Protein AF-X1VK60-F1 (afdb_monomer)

Nearest PDB structures (foldseek):
  9ccb-assembly1_A  TM=6.864E-01  e=8.104E-08  Methanothermobacter marburgensis
  4jc0-assembly2_B  TM=7.552E-01  e=2.799E-05  Thermotoga maritima
  7mjx-assembly2_B  TM=7.424E-01  e=1.766E-04  Bacteroides uniformis
  7mjz-assembly1_A  TM=6.835E-01  e=7.734E-05  Bacteroides uniformis
  2qgq-assembly4_D  TM=7.613E-01  e=1.882E-04  Thermotoga maritima MSB8

Sequence (171 aa):
GCERIHYGVEAGTDRILKVLKKGITLEQVREAFRLTRKAGISTLAYFMIGSPRETKEDISKTIKLAKELNPDFAHITVTTPFPATELYSQGLKEGIISYDYWREFAQNPKKDFQTIYWEKILSRKELFELLNYAYKSFYSRPGYIVKALLKVRSPGELKRKIKAGWKVLRW

Radius of gyration: 17.9 Å; Cα contacts (8 Å, |Δi|>4): 202; chains: 1; bounding box: 45×32×52 Å

Structure (mmCIF, N/CA/C/O backbone):
data_AF-X1VK60-F1
#
_entry.id   AF-X1VK60-F1
#
loop_
_atom_site.group_PDB
_atom_site.id
_atom_site.type_symbol
_atom_site.label_atom_id
_atom_site.label_alt_id
_atom_site.label_comp_i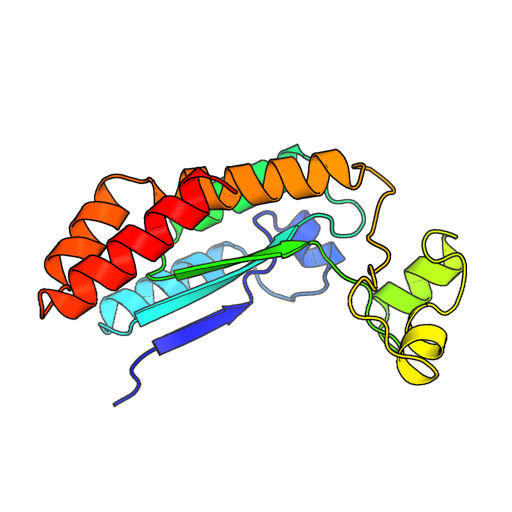d
_atom_site.label_asym_id
_atom_site.label_entity_id
_atom_site.label_seq_id
_atom_site.pdbx_PDB_ins_code
_atom_site.Cartn_x
_atom_site.Cartn_y
_atom_site.Cartn_z
_atom_site.occupancy
_atom_site.B_iso_or_equiv
_atom_site.auth_seq_id
_atom_site.auth_comp_id
_atom_site.auth_asym_id
_atom_site.auth_atom_id
_atom_site.pdbx_PDB_model_num
ATOM 1 N N . GLY A 1 1 ? -17.328 -14.610 16.694 1.00 82.38 1 GLY A N 1
ATOM 2 C CA . GLY A 1 1 ? -17.558 -14.622 15.230 1.00 82.38 1 GLY A CA 1
ATOM 3 C C . GLY A 1 1 ? -16.405 -13.929 14.516 1.00 82.38 1 GLY A C 1
ATOM 4 O O . GLY A 1 1 ? -15.454 -13.576 15.196 1.00 82.38 1 GLY A O 1
ATOM 5 N N . CYS A 1 2 ? -16.461 -13.746 13.187 1.00 95.81 2 CYS A N 1
ATOM 6 C CA . CYS A 1 2 ? -15.397 -13.105 12.385 1.00 95.81 2 CYS A CA 1
ATOM 7 C C . CYS A 1 2 ? -14.961 -11.740 12.959 1.00 95.81 2 CYS A C 1
ATOM 9 O O . CYS A 1 2 ? -15.800 -10.868 13.173 1.00 95.81 2 CYS A O 1
ATOM 11 N N . GLU A 1 3 ? -13.658 -11.551 13.192 1.00 95.06 3 GLU A N 1
ATOM 12 C CA . GLU A 1 3 ? -13.131 -10.334 13.830 1.00 95.06 3 GLU A CA 1
ATOM 13 C C . GLU A 1 3 ? -12.708 -9.249 12.831 1.00 95.06 3 GLU A C 1
ATOM 15 O O . GLU A 1 3 ? -12.849 -8.052 13.105 1.00 95.06 3 GLU A O 1
ATOM 20 N N . ARG A 1 4 ? -12.163 -9.649 11.675 1.00 97.44 4 ARG A N 1
ATOM 21 C CA . ARG A 1 4 ? -11.628 -8.722 10.674 1.00 97.44 4 ARG A CA 1
ATOM 22 C C . ARG A 1 4 ? -11.678 -9.297 9.265 1.00 97.44 4 ARG A C 1
ATOM 24 O O . ARG A 1 4 ? -11.365 -10.466 9.067 1.00 97.44 4 ARG A O 1
ATOM 31 N N . ILE A 1 5 ? -11.948 -8.431 8.289 1.00 98.44 5 ILE A N 1
ATOM 32 C CA . ILE A 1 5 ? -11.792 -8.728 6.862 1.00 98.44 5 ILE A CA 1
ATOM 33 C C . ILE A 1 5 ? -10.646 -7.901 6.271 1.00 98.44 5 ILE A C 1
ATOM 35 O O . ILE A 1 5 ? -10.475 -6.715 6.571 1.00 98.44 5 ILE A O 1
ATOM 39 N N . HIS A 1 6 ? -9.838 -8.565 5.451 1.00 98.50 6 HIS A N 1
ATOM 40 C CA . HIS A 1 6 ? -8.686 -8.014 4.751 1.00 98.50 6 HIS A CA 1
ATOM 41 C C . HIS A 1 6 ? -9.040 -7.869 3.270 1.00 98.50 6 HIS A C 1
ATOM 43 O O . HIS A 1 6 ? -9.284 -8.865 2.593 1.00 98.50 6 HIS A O 1
ATOM 49 N N . TYR A 1 7 ? -9.073 -6.637 2.770 1.00 98.56 7 TYR A N 1
ATOM 50 C CA . TYR A 1 7 ? -9.456 -6.333 1.396 1.00 98.56 7 TYR A CA 1
ATOM 51 C C . TYR A 1 7 ? -8.240 -5.937 0.570 1.00 98.56 7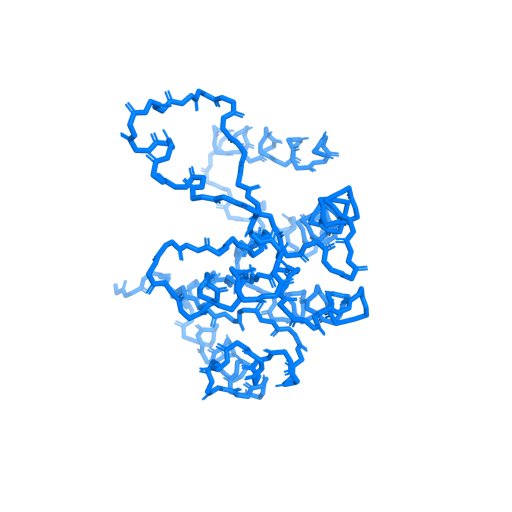 TYR A C 1
ATOM 53 O O . TYR A 1 7 ? -7.582 -4.945 0.880 1.00 98.56 7 TYR A O 1
ATOM 61 N N . GLY A 1 8 ? -7.978 -6.672 -0.509 1.00 98.31 8 GLY A N 1
ATOM 62 C CA . GLY A 1 8 ? -7.110 -6.205 -1.588 1.00 98.31 8 GLY A CA 1
ATOM 63 C C . GLY A 1 8 ? -7.847 -5.170 -2.427 1.00 98.31 8 GLY A C 1
ATOM 64 O O . GLY A 1 8 ? -8.646 -5.550 -3.282 1.00 98.31 8 GLY A O 1
ATOM 65 N N . VAL A 1 9 ? -7.636 -3.883 -2.136 1.00 98.50 9 VAL A N 1
ATOM 66 C CA . VAL A 1 9 ? -8.215 -2.762 -2.899 1.00 98.50 9 VAL A CA 1
ATOM 67 C C . VAL A 1 9 ? -7.313 -2.404 -4.075 1.00 98.50 9 VAL A C 1
ATOM 69 O O . VAL A 1 9 ? -7.803 -2.068 -5.146 1.00 98.50 9 VAL A O 1
ATOM 72 N N . GLU A 1 10 ? -6.004 -2.545 -3.885 1.00 98.19 10 GLU A N 1
ATOM 73 C CA . GLU A 1 10 ? -4.924 -2.307 -4.845 1.00 98.19 10 GLU A CA 1
ATOM 74 C C . GLU A 1 10 ? -4.751 -0.843 -5.259 1.00 98.19 10 GLU A C 1
ATOM 76 O O . GLU A 1 10 ? -3.706 -0.272 -4.968 1.00 98.19 10 GLU A O 1
ATOM 81 N N . ALA A 1 11 ? -5.755 -0.201 -5.864 1.00 98.31 11 ALA A N 1
ATOM 82 C CA . ALA A 1 11 ? -5.626 1.146 -6.423 1.00 98.31 11 ALA A CA 1
ATOM 83 C C . ALA A 1 11 ? -6.899 1.994 -6.285 1.00 98.31 11 ALA A C 1
ATOM 85 O O . ALA A 1 11 ? -8.003 1.487 -6.102 1.00 98.31 11 ALA A O 1
ATOM 86 N N . GLY A 1 12 ? -6.742 3.317 -6.387 1.00 97.75 12 GLY A N 1
ATOM 87 C CA . GLY A 1 12 ? -7.823 4.296 -6.255 1.00 97.75 12 GLY A CA 1
ATOM 88 C C . GLY A 1 12 ? -8.456 4.776 -7.550 1.00 97.75 12 GLY A C 1
ATOM 89 O O . GLY A 1 12 ? -9.226 5.734 -7.509 1.00 97.75 12 GLY A O 1
ATOM 90 N N . THR A 1 13 ? -8.125 4.170 -8.691 1.00 98.00 13 THR A N 1
ATOM 91 C CA . THR A 1 13 ? -8.712 4.518 -9.992 1.00 98.00 13 THR A CA 1
ATOM 92 C C . THR A 1 13 ? -9.093 3.257 -10.762 1.00 98.00 13 THR A C 1
ATOM 94 O O . THR A 1 13 ? -8.311 2.308 -10.829 1.00 98.00 13 THR A O 1
ATOM 97 N N . ASP A 1 14 ? -10.267 3.248 -11.407 1.00 96.69 14 ASP A N 1
ATOM 98 C CA . ASP A 1 14 ? -10.700 2.102 -12.228 1.00 96.69 14 ASP A CA 1
ATOM 99 C C . ASP A 1 14 ? -9.716 1.820 -13.374 1.00 96.69 14 ASP A C 1
ATOM 101 O O . ASP A 1 14 ? -9.542 0.680 -13.801 1.00 96.69 14 ASP A O 1
ATOM 105 N N . ARG A 1 15 ? -9.018 2.856 -13.854 1.00 97.12 15 ARG A N 1
ATOM 106 C CA . ARG A 1 15 ? -7.960 2.725 -14.858 1.00 97.12 15 ARG A CA 1
ATOM 107 C C . ARG A 1 15 ? -6.827 1.822 -14.368 1.00 97.12 15 ARG A C 1
ATOM 109 O O . ARG A 1 15 ? -6.425 0.926 -15.103 1.00 97.12 15 ARG A O 1
ATOM 116 N N . ILE A 1 16 ? -6.320 2.038 -13.154 1.00 98.06 16 ILE A N 1
ATOM 117 C CA . ILE A 1 16 ? -5.229 1.221 -12.605 1.00 98.06 16 ILE A CA 1
ATOM 118 C C . ILE A 1 16 ? -5.727 -0.151 -12.164 1.00 98.06 16 ILE A C 1
ATOM 120 O O . ILE A 1 16 ? -5.041 -1.137 -12.414 1.00 98.06 16 ILE A O 1
ATOM 124 N N . LEU A 1 17 ? -6.955 -0.262 -11.649 1.00 98.12 17 LEU A N 1
ATOM 125 C CA . LEU A 1 17 ? -7.568 -1.571 -11.391 1.00 98.12 17 LEU A CA 1
ATOM 126 C C . LEU A 1 17 ? -7.660 -2.433 -12.658 1.00 98.12 17 LEU A C 1
ATOM 128 O O . LEU A 1 17 ? -7.435 -3.642 -12.589 1.00 98.12 17 LEU A O 1
ATOM 132 N N . LYS A 1 18 ? -7.931 -1.826 -13.823 1.00 97.44 18 LYS A N 1
ATOM 133 C CA . LYS A 1 18 ? -7.887 -2.515 -15.124 1.00 97.44 18 LYS A CA 1
ATOM 134 C C . LYS A 1 18 ? -6.471 -2.933 -15.511 1.00 97.44 18 LYS A C 1
ATOM 136 O O . LYS A 1 18 ? -6.298 -4.048 -15.992 1.00 97.44 18 LYS A O 1
ATOM 141 N N . VAL A 1 19 ? -5.465 -2.083 -15.285 1.00 96.31 19 VAL A N 1
ATOM 142 C CA . VAL A 1 19 ? -4.057 -2.446 -15.540 1.00 96.31 19 VAL A CA 1
ATOM 143 C C . VAL A 1 19 ? -3.629 -3.631 -14.673 1.00 96.31 19 VAL A C 1
ATOM 145 O O . VAL A 1 19 ? -2.989 -4.550 -15.172 1.00 96.31 19 VAL A O 1
ATOM 148 N N . LEU A 1 20 ? -4.050 -3.649 -13.409 1.00 96.06 20 LEU A N 1
ATOM 149 C CA . LEU A 1 20 ? -3.802 -4.741 -12.467 1.00 96.06 20 LEU A CA 1
ATOM 150 C C . LEU A 1 20 ? -4.728 -5.951 -12.661 1.00 96.06 20 LEU A C 1
ATOM 152 O O . LEU A 1 20 ? -4.613 -6.925 -11.923 1.00 96.06 20 LEU A O 1
ATOM 156 N N . LYS A 1 21 ? -5.665 -5.893 -13.618 1.00 96.69 21 LYS A N 1
ATOM 157 C CA . LYS A 1 21 ? -6.675 -6.931 -13.885 1.00 96.69 21 LYS A CA 1
ATOM 158 C C . LYS A 1 21 ? -7.459 -7.357 -12.634 1.00 96.69 21 LYS A C 1
ATOM 160 O O . LYS A 1 21 ? -7.815 -8.521 -12.483 1.00 96.69 21 LYS A O 1
ATOM 165 N N . LYS A 1 22 ? -7.757 -6.411 -11.736 1.00 96.88 22 LYS A N 1
ATOM 166 C CA . LYS A 1 22 ? -8.381 -6.712 -10.437 1.00 96.88 22 LYS A CA 1
ATOM 167 C C . LYS A 1 22 ? -9.825 -7.219 -10.549 1.00 96.88 22 LYS A C 1
ATOM 169 O O . LYS A 1 22 ? -10.271 -7.966 -9.685 1.00 96.88 22 LYS A O 1
ATOM 174 N N . GLY A 1 23 ? -10.554 -6.800 -11.587 1.00 96.62 23 GLY A N 1
ATOM 175 C CA . GLY A 1 23 ? -11.926 -7.257 -11.845 1.00 96.62 23 GLY A CA 1
ATOM 176 C C . GLY A 1 23 ? -12.989 -6.691 -10.895 1.00 96.62 23 GLY A C 1
ATOM 177 O O . GLY A 1 23 ? -14.045 -7.298 -10.750 1.00 96.62 23 GLY A O 1
ATOM 178 N N . ILE A 1 24 ? -12.725 -5.550 -10.247 1.00 97.56 24 ILE A N 1
ATOM 179 C CA . ILE A 1 24 ? -13.673 -4.857 -9.359 1.00 97.56 24 ILE A CA 1
ATOM 180 C C . ILE A 1 24 ? -13.792 -3.377 -9.732 1.00 97.56 24 ILE A C 1
ATOM 182 O O . ILE A 1 24 ? -12.905 -2.823 -10.383 1.00 97.56 24 ILE A O 1
ATOM 186 N N . THR A 1 25 ? -14.861 -2.735 -9.269 1.00 97.12 25 THR A N 1
ATOM 187 C CA . THR A 1 25 ? -15.089 -1.286 -9.371 1.00 97.12 25 THR A CA 1
ATOM 188 C C . THR A 1 25 ? -14.884 -0.597 -8.025 1.00 97.12 25 THR A C 1
ATOM 190 O O . THR A 1 25 ? -15.049 -1.201 -6.960 1.00 97.12 25 THR A O 1
ATOM 193 N N . LEU A 1 26 ? -14.589 0.704 -8.045 1.00 98.12 26 LEU A N 1
ATOM 194 C CA . LEU A 1 26 ? -14.496 1.486 -6.807 1.00 98.12 26 LEU A CA 1
ATOM 195 C C . LEU A 1 26 ? -15.817 1.559 -6.021 1.00 98.12 26 LEU A C 1
ATOM 197 O O . LEU A 1 26 ? -15.796 1.745 -4.805 1.00 98.12 26 LEU A O 1
ATOM 201 N N . GLU A 1 27 ? -16.963 1.419 -6.686 1.00 98.12 27 GL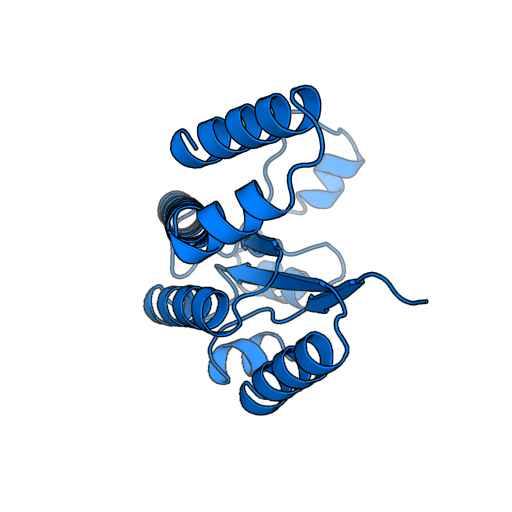U A N 1
ATOM 202 C CA . GLU A 1 27 ? -18.273 1.355 -6.030 1.00 98.12 27 GLU A CA 1
ATOM 203 C C . GLU A 1 27 ? -18.420 0.076 -5.197 1.00 98.12 27 GLU A C 1
ATOM 205 O O . GLU A 1 27 ? -18.757 0.152 -4.015 1.00 98.12 27 GLU A O 1
ATOM 210 N N . GLN A 1 28 ? -18.051 -1.080 -5.762 1.00 98.31 28 GLN A N 1
ATOM 211 C CA . GLN A 1 28 ? -18.037 -2.351 -5.030 1.00 98.31 28 GLN A CA 1
ATOM 212 C C . GLN A 1 28 ? -17.122 -2.286 -3.804 1.00 98.31 28 GLN A C 1
ATOM 214 O O . GLN A 1 28 ? -17.477 -2.794 -2.740 1.00 98.31 28 GLN A O 1
ATOM 219 N N . VAL A 1 29 ? -15.967 -1.6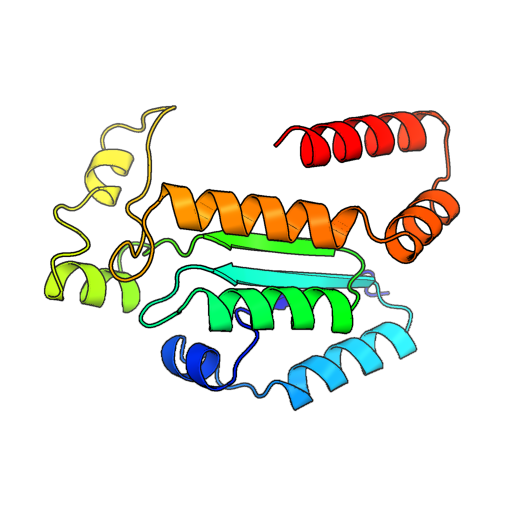20 -3.921 1.00 98.62 29 VAL A N 1
ATOM 220 C CA . VAL A 1 29 ? -15.068 -1.407 -2.779 1.00 98.62 29 VAL A CA 1
ATOM 221 C C . VAL A 1 29 ? -15.772 -0.589 -1.694 1.00 98.62 29 VAL A C 1
ATOM 223 O O . VAL A 1 29 ? -15.829 -1.019 -0.543 1.00 98.62 29 VAL A O 1
ATOM 226 N N . ARG A 1 30 ? -16.345 0.571 -2.032 1.00 98.62 30 ARG A N 1
ATOM 227 C CA . ARG A 1 30 ? -17.050 1.419 -1.052 1.00 98.62 30 ARG A CA 1
ATOM 228 C C . ARG A 1 30 ? -18.170 0.663 -0.349 1.00 98.62 30 ARG A C 1
ATOM 230 O O . ARG 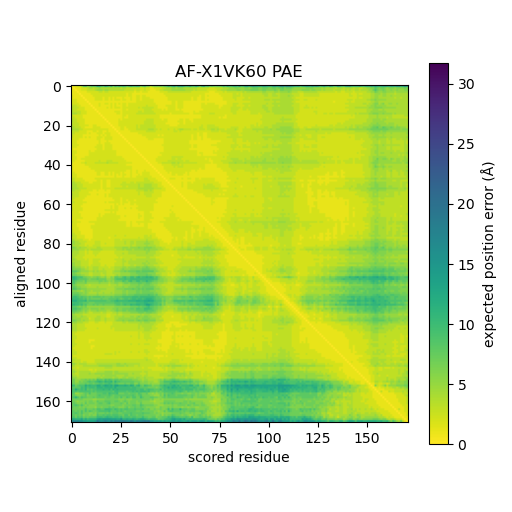A 1 30 ? -18.279 0.746 0.878 1.00 98.62 30 ARG A O 1
ATOM 237 N N . GLU A 1 31 ? -18.947 -0.098 -1.109 1.00 98.62 31 GLU A N 1
ATOM 238 C CA . GLU A 1 31 ? -20.058 -0.879 -0.585 1.00 98.62 31 GLU A CA 1
ATOM 239 C C . GLU A 1 31 ? -19.584 -1.986 0.365 1.00 98.62 31 GLU A C 1
ATOM 241 O O . GLU A 1 31 ? -20.088 -2.091 1.485 1.00 98.62 31 GLU A O 1
ATOM 246 N N . ALA A 1 32 ? -18.537 -2.735 0.001 1.00 98.56 32 ALA A N 1
ATOM 247 C CA . ALA A 1 32 ? -17.958 -3.766 0.864 1.00 98.56 32 ALA A CA 1
ATOM 248 C C . ALA A 1 32 ? -17.495 -3.193 2.215 1.00 98.56 32 ALA A C 1
ATOM 250 O O . ALA A 1 32 ? -17.820 -3.727 3.282 1.00 98.56 32 ALA A O 1
ATOM 251 N N . PHE A 1 33 ? -16.793 -2.057 2.199 1.00 98.69 33 PHE A N 1
ATOM 252 C CA . PHE A 1 33 ? -16.346 -1.387 3.422 1.00 98.69 33 PHE A CA 1
ATOM 253 C C . PHE A 1 33 ? -17.515 -0.847 4.258 1.00 98.69 33 PHE A C 1
ATOM 255 O O . PHE A 1 33 ? -17.481 -0.929 5.491 1.00 98.69 33 PHE A O 1
ATOM 262 N N . ARG A 1 34 ? -18.568 -0.323 3.618 1.00 98.56 34 ARG A N 1
ATOM 263 C CA . ARG A 1 34 ? -19.784 0.146 4.297 1.00 98.56 34 ARG A CA 1
ATOM 264 C C . ARG A 1 34 ? -20.514 -1.005 4.993 1.00 98.56 34 ARG A C 1
ATOM 266 O O . ARG A 1 34 ? -20.823 -0.885 6.179 1.00 98.56 34 ARG A O 1
ATOM 273 N N . LEU A 1 35 ? -20.748 -2.113 4.289 1.00 98.62 35 LEU A N 1
ATOM 274 C CA . LEU A 1 35 ? -21.416 -3.300 4.829 1.00 98.62 35 LEU A CA 1
ATOM 275 C C . LEU A 1 35 ? -20.623 -3.921 5.982 1.00 98.62 35 LEU A C 1
ATOM 277 O O . LEU A 1 35 ? -21.191 -4.207 7.034 1.00 98.62 35 LEU A O 1
ATOM 281 N N . THR A 1 36 ? -19.301 -4.041 5.830 1.00 98.50 36 THR A N 1
ATOM 282 C CA . THR A 1 36 ? -18.432 -4.609 6.876 1.00 98.50 36 THR A CA 1
ATOM 283 C C . THR A 1 36 ? -18.472 -3.774 8.155 1.00 98.50 36 THR A C 1
ATOM 285 O O . THR A 1 36 ? -18.614 -4.317 9.250 1.00 98.50 36 THR A O 1
ATOM 288 N N . ARG A 1 37 ? -18.437 -2.438 8.026 1.00 96.38 37 ARG A N 1
ATOM 289 C CA . ARG A 1 37 ? -18.610 -1.533 9.171 1.00 96.38 37 ARG A CA 1
ATOM 290 C C . ARG A 1 37 ? -19.989 -1.651 9.809 1.00 96.38 37 ARG A C 1
ATOM 292 O O . ARG A 1 37 ? -20.068 -1.654 11.033 1.00 96.38 37 ARG A O 1
ATOM 299 N N . LYS A 1 38 ? -21.060 -1.753 9.012 1.00 97.88 38 LYS A N 1
ATOM 300 C CA . LYS A 1 38 ? -22.432 -1.935 9.523 1.00 97.88 38 LYS A CA 1
ATOM 301 C C . LYS A 1 38 ? -22.560 -3.224 10.342 1.00 97.88 38 LYS A C 1
ATOM 303 O O . LYS A 1 38 ? -23.283 -3.239 11.329 1.00 97.88 38 LYS A O 1
ATOM 308 N N . ALA A 1 39 ? -21.823 -4.267 9.967 1.00 97.81 39 ALA A N 1
ATOM 309 C CA . ALA A 1 39 ? -21.756 -5.527 10.702 1.00 97.81 39 ALA A CA 1
ATOM 310 C C . ALA A 1 39 ? -20.855 -5.480 11.957 1.00 97.81 39 ALA A C 1
ATOM 312 O O . ALA A 1 39 ? -20.728 -6.485 12.649 1.00 97.81 39 ALA A O 1
ATOM 313 N N . GLY A 1 40 ? -20.200 -4.350 12.254 1.00 96.44 40 GLY A N 1
ATOM 314 C CA . GLY A 1 40 ? -19.284 -4.224 13.394 1.00 96.44 40 GLY A CA 1
ATOM 315 C C . GLY A 1 40 ? -17.949 -4.960 13.221 1.00 96.44 40 GLY A C 1
ATOM 316 O O . GLY A 1 40 ? -17.210 -5.112 14.193 1.00 96.44 40 GLY A O 1
ATOM 317 N N . ILE A 1 41 ? -17.621 -5.403 12.004 1.00 97.94 41 ILE A N 1
ATOM 318 C CA . ILE A 1 41 ? -16.403 -6.166 11.707 1.00 97.94 41 ILE A CA 1
ATOM 319 C C . ILE A 1 41 ? -15.259 -5.199 11.380 1.00 97.94 41 ILE A C 1
ATOM 321 O O . ILE A 1 41 ? -15.440 -4.200 10.677 1.00 97.94 41 ILE A O 1
ATOM 325 N N . SER A 1 42 ? -14.058 -5.488 11.886 1.00 96.88 42 SER A N 1
ATOM 326 C CA . SER A 1 42 ? -12.879 -4.668 11.604 1.00 96.88 42 SER A CA 1
ATOM 327 C C . SER A 1 42 ? -12.435 -4.810 10.144 1.00 96.88 42 SER A C 1
ATOM 329 O O . SER A 1 42 ? -12.575 -5.870 9.537 1.00 96.88 42 SER A O 1
ATOM 331 N N . THR A 1 43 ? -11.837 -3.767 9.571 1.00 98.38 43 THR A N 1
ATOM 332 C CA . THR A 1 43 ? -11.363 -3.800 8.176 1.00 98.38 43 THR A CA 1
ATOM 333 C C . THR A 1 43 ? -9.898 -3.412 8.052 1.00 98.38 43 THR A C 1
ATOM 335 O O . THR A 1 43 ? -9.481 -2.398 8.618 1.00 98.38 43 THR A O 1
ATOM 338 N N . LEU A 1 44 ? -9.153 -4.145 7.225 1.00 98.38 44 LEU A N 1
ATOM 339 C CA . LEU A 1 44 ? -7.831 -3.754 6.736 1.00 98.38 44 LEU A CA 1
ATOM 340 C C . LEU A 1 44 ? -7.871 -3.619 5.208 1.00 98.38 44 LEU A C 1
ATOM 342 O O . LEU A 1 44 ? -8.367 -4.515 4.530 1.00 98.38 44 LEU A O 1
ATOM 346 N N . ALA A 1 45 ? -7.368 -2.504 4.679 1.00 98.69 45 ALA A N 1
ATOM 347 C CA . ALA A 1 45 ? -7.256 -2.263 3.240 1.00 98.69 45 ALA A CA 1
ATOM 348 C C . ALA A 1 45 ? -5.800 -2.392 2.771 1.00 98.69 45 ALA A C 1
ATOM 350 O O . ALA A 1 45 ? -4.925 -1.708 3.306 1.00 98.69 45 ALA A O 1
ATOM 351 N N . TYR A 1 46 ? -5.554 -3.246 1.781 1.00 98.69 46 TYR A N 1
ATOM 352 C CA . TYR A 1 46 ? -4.285 -3.337 1.066 1.00 98.69 46 TYR A CA 1
ATOM 353 C C . TYR A 1 46 ? -4.341 -2.498 -0.209 1.00 98.69 46 TYR A C 1
ATOM 355 O O . TYR A 1 46 ? -5.301 -2.589 -0.977 1.00 98.69 46 TYR A O 1
ATOM 363 N N . PHE A 1 47 ? -3.297 -1.706 -0.421 1.00 98.69 47 PHE A N 1
ATOM 364 C CA . PHE A 1 47 ? -3.051 -0.939 -1.634 1.00 98.69 47 PHE A CA 1
ATOM 365 C C . PHE A 1 47 ? -1.619 -1.160 -2.107 1.00 98.69 47 PHE A C 1
ATOM 367 O O . PHE A 1 47 ? -0.717 -1.420 -1.309 1.00 98.69 47 PHE A O 1
ATOM 374 N N . MET A 1 48 ? -1.410 -0.967 -3.400 1.00 97.75 48 MET A N 1
ATOM 375 C CA . MET A 1 48 ? -0.109 -1.007 -4.042 1.00 97.75 48 MET A CA 1
ATOM 376 C C . MET A 1 48 ? 0.069 0.280 -4.848 1.00 97.75 48 MET A C 1
ATOM 378 O O . MET A 1 48 ? -0.878 0.761 -5.460 1.00 97.75 48 MET A O 1
ATOM 382 N N . ILE A 1 49 ? 1.268 0.857 -4.829 1.00 98.19 49 ILE A N 1
ATOM 383 C CA . ILE A 1 49 ? 1.613 2.049 -5.616 1.00 98.19 49 ILE A CA 1
ATOM 384 C C . ILE A 1 49 ? 2.805 1.755 -6.527 1.00 98.19 49 ILE A C 1
ATOM 386 O O . ILE A 1 49 ? 3.581 0.832 -6.272 1.00 98.19 49 ILE A O 1
ATOM 390 N N . GLY A 1 50 ? 2.964 2.535 -7.591 1.00 97.12 50 GLY A N 1
ATOM 391 C CA . GLY A 1 50 ? 4.014 2.305 -8.583 1.00 97.12 50 GLY A CA 1
ATOM 392 C C . GLY A 1 50 ? 3.719 1.105 -9.477 1.00 97.12 50 GLY A C 1
ATOM 393 O O . GLY A 1 50 ? 4.638 0.403 -9.880 1.00 97.12 50 GLY A O 1
ATOM 394 N N . SER A 1 51 ? 2.443 0.831 -9.745 1.00 97.12 51 SER A N 1
ATOM 395 C CA . SER A 1 51 ? 2.030 -0.180 -10.721 1.00 97.12 51 SER A CA 1
ATOM 396 C C . SER A 1 51 ? 2.360 0.271 -12.153 1.00 97.12 51 SER A C 1
ATOM 398 O O . SER A 1 51 ? 2.542 1.470 -12.402 1.00 97.12 51 SER A O 1
ATOM 400 N N . PRO A 1 52 ? 2.391 -0.638 -13.148 1.00 96.56 52 PRO A N 1
ATOM 401 C CA . PRO A 1 52 ? 2.541 -0.235 -14.539 1.00 96.56 52 PRO A CA 1
ATOM 402 C C . PRO A 1 52 ? 1.538 0.847 -14.932 1.00 96.56 52 PRO A C 1
ATOM 404 O O . PRO A 1 52 ? 0.356 0.771 -14.603 1.00 96.56 52 PRO A O 1
ATOM 407 N N . ARG A 1 53 ? 2.007 1.860 -15.668 1.00 96.12 53 ARG A N 1
ATOM 408 C CA . ARG A 1 53 ? 1.183 2.987 -16.144 1.00 96.12 53 ARG A CA 1
ATOM 409 C C . ARG A 1 53 ? 0.553 3.831 -15.023 1.00 96.12 53 ARG A C 1
ATOM 411 O O . ARG A 1 53 ? -0.323 4.644 -15.327 1.00 96.12 53 ARG A O 1
ATOM 418 N N . GLU A 1 54 ? 0.945 3.647 -13.763 1.00 97.88 54 GLU A N 1
ATOM 419 C CA . GLU A 1 54 ? 0.454 4.427 -12.629 1.00 97.88 54 GLU A CA 1
ATOM 420 C C . GLU A 1 54 ? 1.218 5.742 -12.498 1.00 97.88 54 GLU A C 1
ATOM 422 O O . GLU A 1 54 ? 2.447 5.768 -12.468 1.00 97.88 54 GLU A O 1
ATOM 427 N N . THR A 1 55 ? 0.479 6.850 -12.452 1.00 98.31 55 THR A N 1
ATOM 428 C CA . THR A 1 55 ? 1.058 8.186 -12.306 1.00 98.31 55 THR A CA 1
ATOM 429 C C . THR A 1 55 ? 0.982 8.654 -10.856 1.00 98.31 55 THR A C 1
ATOM 431 O O . THR A 1 55 ? 0.234 8.116 -10.036 1.00 98.31 55 THR A O 1
ATOM 434 N N . LYS A 1 56 ? 1.694 9.739 -10.541 1.00 98.25 56 LYS A N 1
ATOM 435 C CA . LYS A 1 56 ? 1.572 10.429 -9.249 1.00 98.25 56 LYS A CA 1
ATOM 436 C C . LYS A 1 56 ? 0.134 10.874 -8.942 1.00 98.25 56 LYS A C 1
ATOM 438 O O . LYS A 1 56 ? -0.271 10.887 -7.776 1.00 98.25 56 LYS A O 1
ATOM 443 N N . GLU A 1 57 ? -0.647 11.229 -9.963 1.00 98.50 57 GLU A N 1
ATOM 444 C CA . GLU A 1 57 ? -2.050 11.619 -9.797 1.00 98.50 57 GLU A CA 1
ATOM 445 C C . GLU A 1 57 ? -2.924 10.420 -9.404 1.00 98.50 57 GLU A C 1
ATOM 447 O O . GLU A 1 57 ? -3.749 10.527 -8.495 1.00 98.50 57 GLU A O 1
ATOM 452 N N . ASP A 1 58 ? -2.707 9.256 -10.025 1.00 98.56 58 ASP A N 1
ATOM 453 C CA . ASP A 1 58 ? -3.404 8.023 -9.644 1.00 98.56 58 ASP A CA 1
ATOM 454 C C . ASP A 1 58 ? -3.066 7.618 -8.212 1.00 98.56 58 ASP A C 1
ATOM 456 O O . ASP A 1 58 ? -3.976 7.343 -7.433 1.00 98.56 58 ASP A O 1
ATOM 460 N N . ILE A 1 59 ? -1.789 7.683 -7.821 1.00 98.69 59 ILE A N 1
ATOM 461 C CA . ILE A 1 59 ? -1.366 7.398 -6.442 1.00 98.69 59 ILE A CA 1
ATOM 462 C C . ILE A 1 59 ? -2.042 8.368 -5.469 1.00 98.69 59 ILE A C 1
ATOM 464 O O . ILE A 1 59 ? -2.533 7.964 -4.416 1.00 98.69 59 ILE A O 1
ATOM 468 N N . SER A 1 60 ? -2.151 9.648 -5.828 1.00 98.62 60 SER A N 1
ATOM 469 C CA . SER A 1 60 ? -2.863 10.638 -5.012 1.00 98.62 60 SER A CA 1
ATOM 470 C C . SER A 1 60 ? -4.351 10.292 -4.854 1.00 98.62 60 SER A C 1
ATOM 472 O O . SER A 1 60 ? -4.905 10.424 -3.756 1.00 98.62 60 SER A O 1
ATOM 474 N N . LYS A 1 61 ? -4.998 9.781 -5.912 1.00 98.69 61 LYS A N 1
ATOM 475 C CA . LYS A 1 61 ? -6.374 9.252 -5.868 1.00 98.69 61 LYS A CA 1
ATOM 476 C C . LYS A 1 61 ? -6.468 7.978 -5.014 1.00 98.69 61 LYS A C 1
ATOM 478 O O . LYS A 1 61 ? -7.403 7.870 -4.223 1.00 98.69 61 LYS A O 1
ATOM 483 N N . THR A 1 62 ? -5.477 7.086 -5.063 1.00 98.69 62 THR A N 1
ATOM 484 C CA . THR A 1 62 ? -5.334 5.921 -4.165 1.00 98.69 62 THR A CA 1
ATOM 485 C C . THR A 1 62 ? -5.273 6.343 -2.698 1.00 98.69 62 THR A C 1
ATOM 487 O O . THR A 1 62 ? -6.039 5.843 -1.875 1.00 98.69 62 THR A O 1
ATOM 490 N N . ILE A 1 63 ? -4.450 7.338 -2.362 1.00 98.56 63 ILE A N 1
ATOM 491 C CA . ILE A 1 63 ? -4.335 7.868 -0.994 1.00 98.56 63 ILE A CA 1
ATOM 492 C C . ILE A 1 63 ? -5.645 8.533 -0.548 1.00 98.56 63 ILE A C 1
ATOM 494 O O . ILE A 1 63 ? -6.066 8.383 0.604 1.00 98.56 63 ILE A O 1
ATOM 498 N N . LYS A 1 64 ? -6.315 9.269 -1.445 1.00 98.62 64 LYS A N 1
ATOM 499 C CA . LYS A 1 64 ? -7.630 9.863 -1.170 1.00 98.62 64 LYS A CA 1
ATOM 500 C C . LYS A 1 64 ? -8.665 8.778 -0.864 1.00 98.62 64 LYS A C 1
ATOM 502 O O . LYS A 1 64 ? -9.330 8.880 0.166 1.00 98.62 64 LYS A O 1
ATOM 507 N N . LEU A 1 65 ? -8.741 7.732 -1.688 1.00 98.75 65 LEU A N 1
ATOM 508 C CA . LEU A 1 65 ? -9.651 6.609 -1.477 1.00 98.75 65 LEU A CA 1
ATOM 509 C C . LEU A 1 65 ? -9.351 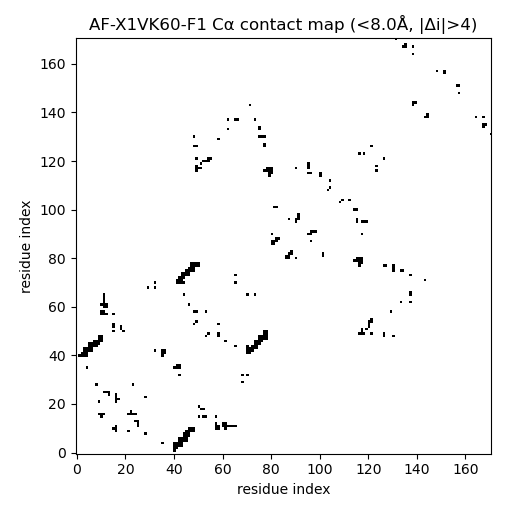5.876 -0.165 1.00 98.75 65 LEU A C 1
ATOM 511 O O . LEU A 1 65 ? -10.273 5.599 0.591 1.00 98.75 65 LEU A O 1
ATOM 515 N N . ALA A 1 66 ? -8.083 5.614 0.165 1.00 98.56 66 ALA A N 1
ATOM 516 C CA . ALA A 1 66 ? -7.720 4.968 1.428 1.00 98.56 66 ALA A CA 1
ATOM 517 C C . ALA A 1 66 ? -8.284 5.730 2.641 1.00 98.56 66 ALA A C 1
ATOM 519 O O . ALA A 1 66 ? -8.868 5.132 3.548 1.00 98.56 66 ALA A O 1
ATOM 520 N N . LYS A 1 67 ? -8.172 7.066 2.636 1.00 98.38 67 LYS A N 1
ATOM 521 C CA . LYS A 1 67 ? -8.739 7.931 3.684 1.00 98.38 67 LYS A CA 1
ATOM 522 C C . LYS A 1 67 ? -10.270 7.933 3.675 1.00 98.38 67 LYS A C 1
ATOM 524 O O . LYS A 1 67 ? -10.858 7.929 4.755 1.00 98.38 67 LYS A O 1
ATOM 529 N N . GLU A 1 68 ? -10.888 7.920 2.496 1.00 98.12 68 GLU A N 1
ATOM 530 C CA . GLU A 1 68 ? -12.343 7.864 2.300 1.00 98.12 68 GLU A CA 1
ATOM 531 C C . GLU A 1 68 ? -12.945 6.557 2.840 1.00 98.12 68 GLU A C 1
ATOM 533 O O . GLU A 1 68 ? -13.891 6.582 3.625 1.00 98.12 68 GLU A O 1
ATOM 538 N N . LEU A 1 69 ? -12.348 5.410 2.494 1.00 98.19 69 LEU A N 1
ATOM 539 C CA . LEU A 1 69 ? -12.779 4.094 2.971 1.00 98.19 69 LEU A CA 1
ATOM 540 C C . LEU A 1 69 ? -12.640 3.954 4.486 1.00 98.19 69 LEU A C 1
ATOM 542 O O . LEU A 1 69 ? -13.338 3.134 5.076 1.00 98.19 69 LEU A O 1
ATOM 546 N N . ASN A 1 70 ? -11.757 4.736 5.110 1.00 96.81 70 ASN A N 1
ATOM 547 C CA . ASN A 1 70 ? -11.535 4.794 6.551 1.00 96.81 70 ASN A CA 1
ATOM 548 C C . ASN A 1 70 ? -11.428 3.412 7.245 1.00 96.81 70 ASN A C 1
ATOM 550 O O . ASN A 1 70 ? -12.158 3.153 8.211 1.00 96.81 70 ASN A O 1
ATOM 554 N N . PRO A 1 71 ? -10.548 2.507 6.771 1.00 97.50 71 PRO A N 1
ATOM 555 C CA . PRO A 1 71 ? -10.339 1.219 7.418 1.00 97.50 71 PRO A CA 1
ATOM 556 C C . PRO A 1 71 ? -9.715 1.374 8.813 1.00 97.50 71 PRO A C 1
ATOM 558 O O . PRO A 1 71 ? -9.142 2.416 9.138 1.00 97.50 71 PRO A O 1
ATOM 561 N N . ASP A 1 72 ? -9.777 0.325 9.642 1.00 95.94 72 ASP A N 1
ATOM 562 C CA . ASP A 1 72 ? -9.019 0.293 10.900 1.00 95.94 72 ASP A CA 1
ATOM 563 C C . ASP A 1 72 ? -7.509 0.222 10.649 1.00 95.94 72 ASP A C 1
ATOM 565 O O . ASP A 1 72 ? -6.743 0.693 11.482 1.00 95.94 72 ASP A O 1
ATOM 569 N N . PHE A 1 73 ? -7.083 -0.343 9.515 1.00 96.06 73 PHE A N 1
ATOM 570 C CA . PHE A 1 73 ? -5.682 -0.413 9.105 1.00 96.06 73 PHE A CA 1
ATOM 571 C C . PHE A 1 73 ? -5.559 -0.247 7.588 1.00 96.06 73 PHE A C 1
ATOM 573 O O . PHE A 1 73 ? -6.367 -0.787 6.833 1.00 96.06 73 PHE A O 1
ATOM 580 N N . ALA A 1 74 ? -4.530 0.464 7.139 1.00 97.56 74 ALA A N 1
ATOM 581 C CA . ALA A 1 74 ? -4.162 0.557 5.730 1.00 97.56 74 ALA A CA 1
ATOM 582 C C . ALA A 1 74 ? -2.728 0.053 5.546 1.00 97.56 74 ALA A C 1
ATOM 584 O O . ALA A 1 74 ? -1.805 0.546 6.196 1.00 97.56 74 ALA A O 1
ATOM 585 N N . HIS A 1 75 ? -2.544 -0.927 4.671 1.00 97.62 75 HIS A N 1
ATOM 586 C CA . HIS A 1 75 ? -1.230 -1.413 4.279 1.00 97.62 75 HIS A CA 1
ATOM 587 C C . HIS A 1 75 ? -0.994 -0.997 2.833 1.00 97.62 75 HIS A C 1
ATOM 589 O O . HIS A 1 75 ? -1.713 -1.422 1.936 1.00 97.62 75 HIS A O 1
ATOM 595 N N . ILE A 1 76 ? -0.014 -0.125 2.629 1.00 97.56 76 ILE A N 1
ATOM 596 C CA . ILE A 1 76 ? 0.374 0.367 1.310 1.00 97.56 76 ILE A CA 1
ATOM 597 C C . ILE A 1 76 ? 1.792 -0.130 1.044 1.00 97.56 76 ILE A C 1
ATOM 599 O O . ILE A 1 76 ? 2.645 -0.027 1.932 1.00 97.56 76 ILE A O 1
ATOM 603 N N . THR A 1 77 ? 2.040 -0.686 -0.136 1.00 97.00 77 THR A N 1
ATOM 604 C CA . THR A 1 77 ? 3.363 -1.164 -0.561 1.00 97.00 77 THR A CA 1
ATOM 605 C C . THR A 1 77 ? 3.721 -0.611 -1.937 1.00 97.00 77 THR A C 1
ATOM 607 O O . THR A 1 77 ? 2.849 -0.185 -2.693 1.00 97.00 77 THR A O 1
ATOM 610 N N . VAL A 1 78 ? 5.012 -0.598 -2.271 1.00 97.56 78 VAL A N 1
ATOM 611 C CA . VAL A 1 78 ? 5.444 -0.377 -3.657 1.00 97.56 78 VAL A CA 1
ATOM 612 C C . VAL A 1 78 ? 5.306 -1.695 -4.411 1.00 97.56 78 VAL A C 1
ATOM 614 O O . VAL A 1 78 ? 5.637 -2.755 -3.881 1.00 97.56 78 VAL A O 1
ATOM 617 N N . THR A 1 79 ? 4.798 -1.627 -5.635 1.00 96.69 79 THR A N 1
ATOM 618 C CA . THR A 1 79 ? 4.547 -2.792 -6.480 1.00 96.69 79 THR A CA 1
ATOM 619 C C . THR A 1 79 ? 5.849 -3.505 -6.822 1.00 96.69 79 THR A C 1
ATOM 621 O O . THR A 1 79 ? 6.719 -2.945 -7.490 1.00 96.69 79 THR A O 1
ATOM 624 N N . THR A 1 80 ? 5.959 -4.761 -6.396 1.00 95.12 80 THR A N 1
ATOM 625 C CA . THR A 1 80 ? 7.108 -5.625 -6.671 1.00 95.12 80 THR A CA 1
ATOM 626 C C . THR A 1 80 ? 6.724 -6.698 -7.697 1.00 95.12 80 THR A C 1
ATOM 628 O O . THR A 1 80 ? 5.831 -7.504 -7.423 1.00 95.12 80 THR A O 1
ATOM 631 N N . PRO A 1 81 ? 7.397 -6.769 -8.859 1.00 95.00 81 PRO A N 1
ATOM 632 C CA . PRO A 1 81 ? 7.220 -7.860 -9.815 1.00 95.00 81 PRO A CA 1
ATOM 633 C C . PRO A 1 81 ? 7.798 -9.177 -9.275 1.00 95.00 81 PRO A C 1
ATOM 635 O O . PRO A 1 81 ? 9.008 -9.389 -9.310 1.00 95.00 81 PRO A O 1
ATOM 638 N N . PHE A 1 82 ? 6.949 -10.073 -8.775 1.00 94.69 82 PHE A N 1
ATOM 639 C CA . PHE A 1 82 ? 7.362 -11.400 -8.295 1.00 94.69 82 PHE A CA 1
ATOM 640 C C . PHE A 1 82 ? 7.597 -12.389 -9.446 1.00 94.69 82 PHE A C 1
ATOM 642 O O . PHE A 1 82 ? 6.915 -12.286 -10.470 1.00 94.69 82 PHE A O 1
ATOM 649 N N . PRO A 1 83 ? 8.523 -13.358 -9.307 1.00 93.50 83 PRO A N 1
ATOM 650 C CA . PRO A 1 83 ? 8.863 -14.264 -10.399 1.00 93.50 83 PRO A CA 1
ATOM 651 C C . PRO A 1 83 ? 7.644 -15.107 -10.789 1.00 93.50 83 PRO A C 1
ATOM 653 O O . PRO A 1 83 ? 6.743 -15.326 -9.981 1.00 93.50 83 PRO A O 1
ATOM 656 N N . ALA A 1 84 ? 7.604 -15.554 -12.046 1.00 92.44 84 ALA A N 1
ATOM 657 C CA . ALA A 1 84 ? 6.483 -16.302 -12.630 1.00 92.44 84 ALA A CA 1
ATOM 658 C C . ALA A 1 84 ? 5.118 -15.569 -12.648 1.00 92.44 84 ALA A C 1
ATOM 660 O O . ALA A 1 84 ? 4.102 -16.178 -12.979 1.00 92.44 84 ALA A O 1
ATOM 661 N N . THR A 1 85 ? 5.071 -14.265 -12.354 1.00 95.06 85 THR A N 1
ATOM 662 C CA . THR A 1 85 ? 3.872 -13.438 -12.573 1.00 95.06 85 THR A CA 1
ATOM 663 C C . THR A 1 85 ? 3.880 -12.803 -13.960 1.00 95.06 85 THR A C 1
ATOM 665 O O . THR A 1 85 ? 4.939 -12.522 -14.524 1.00 95.06 85 THR A O 1
ATOM 668 N N . GLU A 1 86 ? 2.695 -12.488 -14.491 1.00 95.12 86 GLU A N 1
ATOM 669 C CA . GLU A 1 86 ? 2.575 -11.733 -15.744 1.00 95.12 86 GLU A CA 1
ATOM 670 C C . GLU A 1 86 ? 3.315 -10.389 -15.670 1.00 95.12 86 GLU A C 1
ATOM 672 O O . GLU A 1 86 ? 3.996 -10.006 -16.620 1.00 95.12 86 GLU A O 1
ATOM 677 N N . LEU A 1 87 ? 3.247 -9.714 -14.518 1.00 95.25 87 LEU A N 1
ATOM 678 C CA . LEU A 1 87 ? 3.946 -8.455 -14.274 1.00 95.25 87 LEU A CA 1
ATOM 679 C C . LEU A 1 87 ? 5.468 -8.605 -14.418 1.00 95.25 87 LEU A C 1
ATOM 681 O O . LEU A 1 87 ? 6.123 -7.746 -15.002 1.00 95.25 87 LEU A O 1
ATOM 685 N N . TYR A 1 88 ? 6.039 -9.701 -13.920 1.00 95.50 88 TYR A N 1
ATOM 686 C CA . TYR A 1 88 ? 7.465 -9.982 -14.068 1.00 95.50 88 TYR A CA 1
ATOM 687 C C . TYR A 1 88 ? 7.837 -10.295 -15.519 1.00 95.50 88 TYR A C 1
ATOM 689 O O . TYR A 1 88 ? 8.787 -9.718 -16.045 1.00 95.50 88 TYR A O 1
ATOM 697 N N . SER A 1 89 ? 7.048 -11.123 -16.212 1.00 95.00 89 SER A N 1
ATOM 698 C CA . SER A 1 89 ? 7.251 -11.380 -17.645 1.00 95.00 89 SER A CA 1
ATOM 699 C C . SER A 1 89 ? 7.159 -10.101 -18.484 1.00 95.00 89 SER A C 1
ATOM 701 O O . SER A 1 89 ? 7.924 -9.931 -19.431 1.00 95.00 89 SER A O 1
ATOM 703 N N . GLN A 1 90 ? 6.251 -9.186 -18.138 1.00 94.81 90 GLN A N 1
ATOM 704 C CA . GLN A 1 90 ? 6.153 -7.871 -18.766 1.00 94.81 90 GLN A CA 1
ATOM 705 C C . GLN A 1 90 ? 7.384 -7.010 -18.453 1.00 94.81 90 GLN A C 1
ATOM 707 O O . GLN A 1 90 ? 7.932 -6.385 -19.355 1.00 94.81 90 GLN A O 1
ATOM 712 N N . GLY A 1 91 ? 7.853 -7.016 -17.202 1.00 94.75 91 GLY A N 1
ATOM 713 C CA . GLY A 1 91 ? 9.040 -6.274 -16.777 1.00 94.75 91 GLY A CA 1
ATOM 714 C C . GLY A 1 91 ? 10.313 -6.701 -17.508 1.00 94.75 91 GLY A C 1
ATOM 715 O O . GLY A 1 91 ? 11.095 -5.838 -17.897 1.00 94.75 91 GLY A O 1
ATOM 716 N N . LEU A 1 92 ? 10.488 -8.003 -17.761 1.00 93.75 92 LEU A N 1
ATOM 717 C CA . LEU A 1 92 ? 11.579 -8.522 -18.596 1.00 93.75 92 LEU A CA 1
ATOM 718 C C . LEU A 1 92 ? 11.466 -8.030 -20.047 1.00 93.75 92 LEU A C 1
ATOM 720 O O . LEU A 1 92 ? 12.435 -7.534 -20.612 1.00 93.75 92 LEU A O 1
ATOM 724 N N . LYS A 1 93 ? 10.270 -8.127 -20.647 1.00 94.12 93 LYS A N 1
ATOM 725 C CA . LYS A 1 93 ? 10.025 -7.703 -22.039 1.00 94.12 93 LYS A CA 1
ATOM 726 C C . LYS A 1 93 ? 10.228 -6.202 -22.251 1.00 94.12 93 LYS A C 1
ATOM 728 O O . LYS A 1 93 ? 10.691 -5.797 -23.309 1.00 94.12 93 LYS A O 1
ATOM 733 N N . GLU A 1 94 ? 9.863 -5.384 -21.267 1.00 93.19 94 GLU A N 1
ATOM 734 C CA . GLU A 1 94 ? 10.008 -3.924 -21.321 1.00 93.19 94 GLU A CA 1
ATOM 735 C C . GLU A 1 94 ? 11.392 -3.427 -20.866 1.00 93.19 94 GLU A C 1
ATOM 737 O O . GLU A 1 94 ? 11.613 -2.218 -20.835 1.00 93.19 94 GLU A O 1
ATOM 742 N N . GLY A 1 95 ? 12.312 -4.326 -20.497 1.00 92.50 95 GLY A N 1
ATOM 743 C CA . GLY A 1 95 ? 13.657 -3.969 -20.031 1.00 92.50 95 GLY A CA 1
ATOM 744 C C . GLY A 1 95 ? 13.698 -3.300 -18.652 1.00 92.50 95 GLY A C 1
ATOM 745 O O . GLY A 1 95 ? 14.718 -2.735 -18.272 1.00 92.50 95 GLY A O 1
ATOM 746 N N . ILE A 1 96 ? 12.601 -3.356 -17.892 1.00 92.75 96 ILE A N 1
ATOM 747 C CA . ILE A 1 96 ? 12.516 -2.828 -16.520 1.00 92.75 96 ILE A CA 1
ATOM 748 C C . ILE A 1 96 ? 13.260 -3.750 -15.559 1.00 92.75 96 ILE A C 1
ATOM 750 O O . ILE A 1 96 ? 13.929 -3.295 -14.637 1.00 92.75 96 ILE A O 1
ATOM 754 N N . ILE A 1 97 ? 13.141 -5.058 -15.784 1.00 93.38 97 ILE A N 1
ATOM 755 C CA . ILE A 1 97 ? 13.884 -6.083 -15.060 1.00 93.38 97 ILE A CA 1
ATOM 756 C C . ILE A 1 97 ? 15.071 -6.460 -15.940 1.00 93.38 97 ILE A C 1
ATOM 758 O O . ILE A 1 97 ? 14.900 -7.117 -16.964 1.00 93.38 97 ILE A O 1
ATOM 762 N N . SER A 1 98 ? 16.262 -6.004 -15.561 1.00 89.56 98 SER A N 1
ATOM 763 C CA . SER A 1 98 ? 17.486 -6.172 -16.354 1.00 89.56 98 SER A CA 1
ATOM 764 C C . SER A 1 98 ? 18.163 -7.535 -16.176 1.00 89.56 98 SER A C 1
ATOM 766 O O . SER A 1 98 ? 18.960 -7.933 -17.020 1.00 89.56 98 SER A O 1
ATOM 768 N N . TYR A 1 99 ? 17.849 -8.258 -15.100 1.00 90.25 99 TYR A N 1
ATOM 769 C CA . TYR A 1 99 ? 18.353 -9.601 -14.799 1.00 90.25 99 TYR A CA 1
ATOM 770 C C . TYR A 1 99 ? 17.418 -10.318 -13.812 1.00 90.25 99 TYR A C 1
ATOM 772 O O . TYR A 1 99 ? 16.553 -9.691 -13.189 1.00 90.25 99 TYR A O 1
ATOM 780 N N . ASP A 1 100 ? 17.585 -11.633 -13.643 1.00 89.31 100 ASP A N 1
ATOM 781 C CA . ASP A 1 100 ? 16.769 -12.431 -12.718 1.00 89.31 100 ASP A CA 1
ATOM 782 C C . ASP A 1 100 ? 17.224 -12.281 -11.255 1.00 89.31 100 ASP A C 1
ATOM 784 O O . ASP A 1 100 ? 17.812 -13.177 -10.644 1.00 89.31 100 ASP A O 1
ATOM 788 N N . TYR A 1 101 ? 16.914 -11.119 -10.684 1.00 90.44 101 TYR A N 1
ATOM 789 C CA . TYR A 1 101 ? 17.247 -10.757 -9.307 1.00 90.44 101 TYR A CA 1
ATOM 790 C C . TYR A 1 101 ? 16.608 -11.683 -8.252 1.00 90.44 101 TYR A C 1
ATOM 792 O O . TYR A 1 101 ? 17.117 -11.795 -7.136 1.00 90.44 101 TYR A O 1
ATOM 800 N N . TRP A 1 102 ? 15.527 -12.398 -8.593 1.00 93.88 102 TRP A N 1
ATOM 801 C CA . TRP A 1 102 ? 14.927 -13.397 -7.704 1.00 93.88 102 TRP A CA 1
ATOM 802 C C . TRP A 1 102 ? 15.742 -14.678 -7.636 1.00 93.88 102 TRP A C 1
ATOM 804 O O . TRP A 1 102 ? 15.903 -15.237 -6.550 1.00 93.88 102 TRP A O 1
ATOM 814 N N . ARG A 1 103 ? 16.279 -15.135 -8.770 1.00 91.38 103 ARG A N 1
ATOM 815 C CA . ARG A 1 103 ? 17.186 -16.283 -8.790 1.00 91.38 103 ARG A CA 1
ATOM 816 C C . ARG A 1 103 ? 18.469 -15.992 -8.021 1.00 91.38 103 ARG A C 1
ATOM 818 O O . ARG A 1 103 ? 18.893 -16.840 -7.240 1.00 91.38 103 ARG A O 1
ATOM 825 N N . GLU A 1 104 ? 19.048 -14.803 -8.187 1.00 91.25 104 GLU A N 1
ATOM 826 C CA . GLU A 1 104 ? 20.222 -14.391 -7.405 1.00 91.25 104 GLU A CA 1
ATOM 827 C C . GLU A 1 104 ? 19.930 -14.387 -5.901 1.00 91.25 104 GLU A C 1
ATOM 829 O O . GLU A 1 104 ? 20.701 -14.945 -5.119 1.00 91.25 104 GLU A O 1
ATOM 834 N N . PHE A 1 105 ? 18.783 -13.831 -5.496 1.00 93.06 105 PHE A N 1
ATOM 835 C CA . PHE A 1 105 ? 18.347 -13.858 -4.100 1.00 93.06 105 PHE A CA 1
ATOM 836 C C . PHE A 1 105 ? 18.168 -15.281 -3.564 1.00 93.06 105 PHE A C 1
ATOM 838 O O . PHE A 1 105 ? 18.602 -15.573 -2.452 1.00 93.06 105 PHE A O 1
ATOM 845 N N . ALA A 1 106 ? 17.555 -16.176 -4.344 1.00 93.56 106 ALA A N 1
ATOM 846 C CA . ALA A 1 106 ? 17.342 -17.563 -3.942 1.00 93.56 106 ALA A CA 1
ATOM 847 C C . ALA A 1 106 ? 18.660 -18.342 -3.786 1.00 93.56 106 ALA A C 1
ATOM 849 O O . ALA A 1 106 ? 18.758 -19.211 -2.923 1.00 93.56 106 ALA A O 1
ATOM 850 N N . GLN A 1 107 ? 19.670 -18.030 -4.603 1.00 95.44 107 GLN A N 1
ATOM 851 C CA . GLN A 1 107 ? 20.992 -18.657 -4.532 1.00 95.44 107 GLN A CA 1
ATOM 852 C C . GLN A 1 107 ? 21.844 -18.113 -3.381 1.00 95.44 107 GLN A C 1
ATOM 854 O O . GLN A 1 107 ? 22.587 -18.872 -2.761 1.00 95.44 107 GLN A O 1
ATOM 859 N N . ASN A 1 108 ? 21.761 -16.810 -3.102 1.00 94.62 108 ASN A N 1
ATOM 860 C CA . ASN A 1 108 ? 22.556 -16.161 -2.065 1.00 94.62 108 ASN A CA 1
ATOM 861 C C . ASN A 1 108 ? 21.779 -15.001 -1.408 1.00 94.62 108 ASN A C 1
ATOM 863 O O . ASN A 1 108 ? 21.949 -13.839 -1.798 1.00 94.62 108 ASN A O 1
ATOM 867 N N . PRO A 1 109 ? 20.921 -15.284 -0.413 1.00 93.38 109 PRO A N 1
ATOM 868 C CA . PRO A 1 109 ? 20.072 -14.271 0.196 1.00 93.38 109 PRO A CA 1
ATOM 869 C C . PRO A 1 109 ? 20.904 -13.269 1.002 1.00 93.38 109 PRO A C 1
ATOM 871 O O . PRO A 1 109 ? 21.538 -13.608 2.004 1.00 93.38 109 PRO A O 1
ATOM 874 N N . LYS A 1 110 ? 20.861 -12.000 0.590 1.00 92.12 110 LYS A N 1
ATOM 875 C CA . LYS A 1 110 ? 21.520 -10.891 1.290 1.00 92.12 110 LYS A CA 1
ATOM 876 C C . LYS A 1 110 ? 20.528 -10.109 2.148 1.00 92.12 110 LYS A C 1
ATOM 878 O O . LYS A 1 110 ? 19.378 -9.914 1.760 1.00 92.12 110 LYS A O 1
ATOM 883 N N . LYS A 1 111 ? 20.978 -9.618 3.309 1.00 90.06 111 LYS A N 1
ATOM 884 C CA . LYS A 1 111 ? 20.145 -8.805 4.221 1.00 90.06 111 LYS A CA 1
ATOM 885 C C . LYS A 1 111 ? 19.718 -7.469 3.610 1.00 90.06 111 LYS A C 1
ATOM 887 O O . LYS A 1 111 ? 18.670 -6.947 3.967 1.00 90.06 111 LYS A O 1
ATOM 892 N N . ASP A 1 112 ? 20.538 -6.923 2.724 1.00 90.25 112 ASP A N 1
ATOM 893 C CA . ASP A 1 112 ? 20.354 -5.654 2.025 1.00 90.25 112 ASP A CA 1
ATOM 894 C C . ASP A 1 112 ? 19.811 -5.836 0.599 1.00 90.25 112 ASP A C 1
ATOM 896 O O . ASP A 1 112 ? 19.870 -4.907 -0.205 1.00 90.25 112 ASP A O 1
ATOM 900 N N . PHE A 1 113 ? 19.269 -7.018 0.277 1.00 90.62 113 PHE A N 1
ATOM 901 C CA . PHE A 1 113 ? 18.636 -7.271 -1.012 1.00 90.62 113 PHE A CA 1
ATOM 902 C C . PHE A 1 113 ? 17.519 -6.260 -1.282 1.00 90.62 113 PHE A C 1
ATOM 904 O O . PHE A 1 113 ? 16.622 -6.052 -0.462 1.00 90.62 113 PHE A O 1
ATOM 911 N N . GLN A 1 114 ? 17.564 -5.657 -2.466 1.00 88.12 114 GLN A N 1
ATOM 912 C CA . GLN A 1 114 ? 16.544 -4.730 -2.925 1.00 88.12 114 GLN A CA 1
ATOM 913 C C . GLN A 1 114 ? 15.878 -5.291 -4.167 1.00 88.12 114 GLN A C 1
ATOM 915 O O . GLN A 1 114 ? 16.541 -5.708 -5.114 1.00 88.12 114 GLN A O 1
ATOM 920 N N . THR A 1 115 ? 14.553 -5.248 -4.181 1.00 91.62 115 THR A N 1
ATOM 921 C CA . THR A 1 115 ? 13.792 -5.636 -5.360 1.00 91.62 115 THR A CA 1
ATOM 922 C C . THR A 1 115 ? 13.890 -4.561 -6.434 1.00 91.62 115 THR A C 1
ATOM 924 O O . THR A 1 115 ? 14.085 -3.378 -6.137 1.00 91.62 115 THR A O 1
ATOM 927 N N . ILE A 1 116 ? 13.698 -4.955 -7.687 1.00 92.69 116 ILE A N 1
ATOM 928 C CA . ILE A 1 116 ? 13.462 -4.011 -8.779 1.00 92.69 116 ILE A CA 1
ATOM 929 C C . ILE A 1 116 ? 11.998 -3.558 -8.706 1.00 92.69 116 ILE A C 1
ATOM 931 O O . ILE A 1 116 ? 11.098 -4.384 -8.555 1.00 92.69 116 ILE A O 1
ATOM 935 N N . TYR A 1 117 ? 11.763 -2.248 -8.783 1.00 94.44 117 TYR A N 1
ATOM 936 C CA . TYR A 1 117 ? 10.422 -1.663 -8.843 1.00 94.44 117 TYR A CA 1
ATOM 937 C C . TYR A 1 117 ? 10.097 -1.218 -10.270 1.00 94.44 117 TYR A C 1
ATOM 939 O O . TYR A 1 117 ? 10.970 -1.169 -11.137 1.00 94.44 117 TYR A O 1
ATOM 947 N N . TRP A 1 118 ? 8.834 -0.882 -10.530 1.00 93.94 118 TRP A N 1
ATOM 948 C CA . TRP A 1 118 ? 8.399 -0.412 -11.846 1.00 93.94 118 TRP A CA 1
ATOM 949 C C . TRP A 1 118 ? 8.750 1.068 -12.081 1.00 93.94 118 TRP A C 1
ATOM 951 O O . TRP A 1 118 ? 7.889 1.945 -12.143 1.00 93.94 118 TRP A O 1
ATOM 961 N N . GLU A 1 119 ? 10.040 1.360 -12.218 1.00 92.94 119 GLU A N 1
ATOM 962 C CA . GLU A 1 119 ? 10.593 2.725 -12.224 1.00 92.94 119 GLU A CA 1
ATOM 963 C C . GLU A 1 119 ? 10.520 3.416 -13.606 1.00 92.94 119 GLU A C 1
ATOM 965 O O . GLU A 1 119 ? 11.434 4.122 -14.018 1.00 92.94 119 GLU A O 1
ATOM 970 N N . LYS A 1 120 ? 9.428 3.200 -14.358 1.00 93.44 120 LYS A N 1
ATOM 971 C CA . LYS A 1 120 ? 9.240 3.759 -15.716 1.00 93.44 120 LYS A CA 1
ATOM 972 C C . LYS A 1 120 ? 8.668 5.181 -15.725 1.00 93.44 120 LYS A C 1
ATOM 974 O O . LYS A 1 120 ? 8.930 5.942 -16.648 1.00 93.44 120 LYS A O 1
ATOM 979 N N . ILE A 1 121 ? 7.829 5.506 -14.739 1.00 96.00 121 ILE A N 1
ATOM 980 C CA . ILE A 1 121 ? 7.145 6.811 -14.621 1.00 96.00 121 ILE A CA 1
ATOM 981 C C . ILE A 1 121 ? 7.653 7.583 -13.406 1.00 96.00 121 ILE A C 1
ATOM 983 O O . ILE A 1 121 ? 7.800 8.798 -13.471 1.00 96.00 121 ILE A O 1
ATOM 987 N N . LEU A 1 122 ? 7.892 6.877 -12.302 1.00 96.88 122 LEU A N 1
ATOM 988 C CA . LEU A 1 122 ? 8.357 7.443 -11.043 1.00 96.88 122 LEU A CA 1
ATOM 989 C C . LEU A 1 122 ? 9.648 6.746 -10.646 1.00 96.88 122 LEU A C 1
ATOM 991 O O . LEU A 1 122 ? 9.736 5.520 -10.711 1.00 96.88 122 LEU A O 1
ATOM 995 N N . SER A 1 123 ? 10.624 7.526 -10.202 1.00 96.75 123 SER A N 1
ATOM 996 C CA . SER A 1 123 ? 11.851 6.994 -9.616 1.00 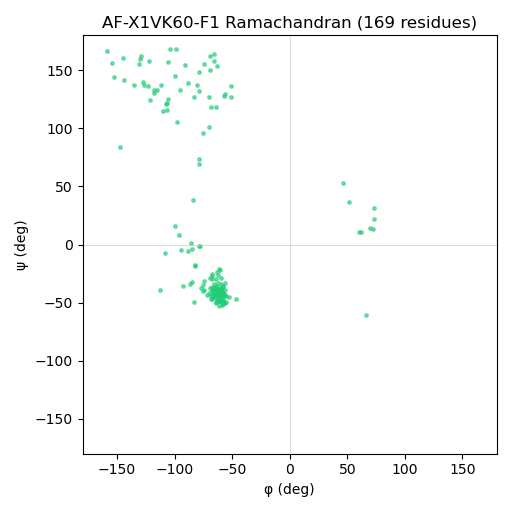96.75 123 SER A CA 1
ATOM 997 C C . SER A 1 123 ? 11.567 6.274 -8.295 1.00 96.75 123 SER A C 1
ATOM 999 O O . SER A 1 123 ? 10.591 6.578 -7.599 1.00 96.75 123 SER A O 1
ATOM 1001 N N . ARG A 1 124 ? 12.467 5.374 -7.873 1.00 95.56 124 ARG A N 1
ATOM 1002 C CA . ARG A 1 124 ? 12.438 4.791 -6.520 1.00 95.56 124 ARG A CA 1
ATOM 1003 C C . ARG A 1 124 ? 12.235 5.845 -5.438 1.00 95.56 124 ARG A C 1
ATOM 1005 O O . ARG A 1 124 ? 11.387 5.674 -4.569 1.00 95.56 124 ARG A O 1
ATOM 1012 N N . LYS A 1 125 ? 12.987 6.945 -5.501 1.00 96.69 125 LYS A N 1
ATOM 1013 C CA . LYS A 1 125 ? 12.896 8.028 -4.518 1.00 96.69 125 LYS A CA 1
ATOM 1014 C C . LYS A 1 125 ? 11.467 8.570 -4.425 1.00 96.69 125 LYS A C 1
ATOM 1016 O O . LYS A 1 125 ? 10.910 8.605 -3.333 1.00 96.69 125 LYS A O 1
ATOM 1021 N N . GLU A 1 126 ? 10.853 8.904 -5.557 1.00 97.94 126 GLU A N 1
ATOM 1022 C CA . GLU A 1 126 ? 9.478 9.416 -5.593 1.00 97.94 126 GLU A CA 1
ATOM 1023 C C . GLU A 1 126 ? 8.457 8.390 -5.088 1.00 97.94 126 GLU A C 1
ATOM 1025 O O . GLU A 1 126 ? 7.530 8.754 -4.364 1.00 97.94 126 GLU A O 1
ATOM 1030 N N . LEU A 1 127 ? 8.629 7.104 -5.418 1.00 97.75 127 LEU A N 1
ATOM 1031 C CA . LEU A 1 127 ? 7.755 6.033 -4.929 1.00 97.75 127 LEU A CA 1
ATOM 1032 C C . LEU A 1 127 ? 7.781 5.937 -3.401 1.00 97.75 127 LEU A C 1
ATOM 1034 O O . LEU A 1 127 ? 6.725 5.869 -2.772 1.00 97.75 127 LEU A O 1
ATOM 1038 N N . PHE A 1 128 ? 8.966 5.975 -2.790 1.00 96.94 128 PHE A N 1
ATOM 1039 C CA . PHE A 1 128 ? 9.099 5.912 -1.333 1.00 96.94 128 PHE A CA 1
ATOM 1040 C C . PHE A 1 128 ? 8.693 7.219 -0.637 1.00 96.94 128 PHE A C 1
ATOM 1042 O O . PHE A 1 128 ? 8.131 7.168 0.456 1.00 96.94 128 PHE A O 1
ATOM 1049 N N . GLU A 1 129 ? 8.885 8.380 -1.267 1.00 97.56 129 GLU A N 1
ATOM 1050 C CA . GLU A 1 129 ? 8.346 9.653 -0.769 1.00 97.56 129 GLU A CA 1
ATOM 1051 C C . GLU A 1 129 ? 6.811 9.644 -0.755 1.00 97.56 129 GLU A C 1
ATOM 1053 O O . GLU A 1 129 ? 6.195 10.022 0.245 1.00 97.56 129 GLU A O 1
ATOM 1058 N N . LEU A 1 130 ? 6.181 9.150 -1.826 1.00 98.12 130 LEU A N 1
ATOM 1059 C CA . LEU A 1 130 ? 4.728 8.988 -1.907 1.00 98.12 130 LEU A CA 1
ATOM 1060 C C . LEU A 1 130 ? 4.211 7.939 -0.922 1.00 98.12 130 LEU A C 1
ATOM 1062 O O . LEU A 1 130 ? 3.175 8.161 -0.296 1.00 98.12 130 LEU A O 1
ATOM 1066 N N . LEU A 1 131 ? 4.935 6.832 -0.743 1.00 97.81 131 LEU A N 1
ATOM 1067 C CA . LEU A 1 131 ? 4.624 5.816 0.259 1.00 97.81 131 LEU A CA 1
ATOM 1068 C C . LEU A 1 131 ? 4.623 6.425 1.663 1.00 97.81 131 LEU A C 1
ATOM 1070 O O . LEU A 1 131 ? 3.641 6.312 2.395 1.00 97.81 131 LEU A O 1
ATOM 1074 N N . ASN A 1 132 ? 5.696 7.127 2.022 1.00 97.25 132 ASN A N 1
ATOM 1075 C CA . ASN A 1 132 ? 5.827 7.788 3.312 1.00 97.25 132 ASN A CA 1
ATOM 1076 C C . ASN A 1 132 ? 4.707 8.822 3.528 1.00 97.25 132 ASN A C 1
ATOM 1078 O O . ASN A 1 132 ? 4.027 8.818 4.558 1.00 97.25 132 ASN A O 1
ATOM 1082 N N . TYR A 1 133 ? 4.438 9.654 2.517 1.00 97.38 133 TYR A N 1
ATOM 1083 C CA . TYR A 1 133 ? 3.323 10.598 2.534 1.00 97.38 133 TYR A CA 1
ATOM 1084 C C . TYR A 1 133 ? 1.968 9.899 2.727 1.00 97.38 133 TYR A C 1
ATOM 1086 O O . TYR A 1 133 ? 1.137 10.363 3.515 1.00 97.38 133 TYR A O 1
ATOM 1094 N N . ALA A 1 134 ? 1.733 8.764 2.064 1.00 97.38 134 ALA A N 1
ATOM 1095 C CA . ALA A 1 134 ? 0.505 7.991 2.203 1.00 97.38 134 ALA A CA 1
ATOM 1096 C C . ALA A 1 134 ? 0.297 7.515 3.649 1.00 97.38 134 ALA A C 1
ATOM 1098 O O . ALA A 1 134 ? -0.767 7.748 4.229 1.00 97.38 134 ALA A O 1
ATOM 1099 N N . TYR A 1 135 ? 1.327 6.927 4.267 1.00 96.81 135 TYR A N 1
ATOM 1100 C CA . TYR A 1 135 ? 1.258 6.475 5.658 1.00 96.81 135 TYR A CA 1
ATOM 1101 C C . TYR A 1 135 ? 1.062 7.638 6.626 1.00 96.81 135 TYR A C 1
ATOM 1103 O O . TYR A 1 135 ? 0.136 7.601 7.439 1.00 96.81 135 TYR A O 1
ATOM 1111 N N . LYS A 1 136 ? 1.880 8.692 6.525 1.00 95.88 136 LYS A N 1
ATOM 1112 C CA . LYS A 1 136 ? 1.758 9.868 7.395 1.00 95.88 136 LYS A CA 1
ATOM 1113 C C . LYS A 1 136 ? 0.374 10.488 7.276 1.00 95.88 136 LYS A C 1
ATOM 1115 O O . LYS A 1 136 ? -0.289 10.659 8.290 1.00 95.88 136 LYS A O 1
ATOM 1120 N N . SER A 1 137 ? -0.096 10.758 6.059 1.00 96.31 137 SER A N 1
ATOM 1121 C CA . SER A 1 137 ? -1.393 11.407 5.830 1.00 96.31 137 SER A CA 1
ATOM 1122 C C . SER A 1 137 ? -2.600 10.547 6.222 1.00 96.31 137 SER A C 1
ATOM 1124 O O . SER A 1 137 ? -3.659 11.099 6.521 1.00 96.31 137 SER A O 1
ATOM 1126 N N . PHE A 1 138 ? -2.476 9.216 6.235 1.00 96.94 138 PHE A N 1
ATOM 1127 C CA . PHE A 1 138 ? -3.539 8.319 6.686 1.00 96.94 138 PHE A CA 1
ATOM 1128 C C . PHE A 1 138 ? -3.563 8.159 8.212 1.00 96.94 138 PHE A C 1
ATOM 1130 O O . PHE A 1 138 ? -4.626 8.295 8.825 1.00 96.94 138 PHE A O 1
ATOM 1137 N N . TYR A 1 139 ? -2.411 7.867 8.821 1.00 95.56 139 TYR A N 1
ATOM 1138 C CA . TYR A 1 139 ? -2.303 7.521 10.240 1.00 95.56 139 TYR A CA 1
ATOM 1139 C C . TYR A 1 139 ? -2.264 8.741 11.171 1.00 95.56 139 TYR A C 1
ATOM 1141 O O . TYR A 1 139 ? -2.552 8.596 12.358 1.00 95.56 139 TYR A O 1
ATOM 1149 N N . SER A 1 140 ? -1.977 9.942 10.654 1.00 94.69 140 SER A N 1
ATOM 1150 C CA . SER A 1 140 ? -2.039 11.192 11.428 1.00 94.69 140 SER A CA 1
ATOM 1151 C C . SER A 1 140 ? -3.433 11.825 11.487 1.00 94.69 140 SER A C 1
ATOM 1153 O O . SER A 1 140 ? -3.619 12.828 12.175 1.00 94.69 140 SER A O 1
ATOM 1155 N N . ARG A 1 141 ? -4.432 11.264 10.785 1.00 95.75 141 ARG A N 1
ATOM 1156 C CA . ARG A 1 141 ? -5.797 11.812 10.775 1.00 95.75 141 ARG A CA 1
ATOM 1157 C C . ARG A 1 141 ? -6.341 11.890 12.208 1.00 95.75 141 ARG A C 1
ATOM 1159 O O . ARG A 1 141 ? -6.383 10.850 12.871 1.00 95.75 141 ARG A O 1
ATOM 1166 N N . PRO A 1 142 ? -6.851 13.049 12.670 1.00 94.25 142 PRO A N 1
ATOM 1167 C CA . PRO A 1 142 ? -7.344 13.197 14.040 1.00 94.25 142 PRO A CA 1
ATOM 1168 C C . PRO A 1 142 ? -8.377 12.132 14.426 1.00 94.25 142 PRO A C 1
ATOM 1170 O O . PRO A 1 142 ? -8.246 11.486 15.461 1.00 94.25 142 PRO A O 1
ATOM 1173 N N . GLY A 1 143 ? -9.343 11.854 13.542 1.00 94.00 143 GLY A N 1
ATOM 1174 C CA . GLY A 1 143 ? -10.352 10.815 13.774 1.00 94.00 143 GLY A CA 1
ATOM 1175 C C . GLY A 1 143 ? -9.773 9.400 13.903 1.00 94.00 143 GLY A C 1
ATOM 1176 O O . GLY A 1 143 ? -10.285 8.599 14.683 1.00 94.00 143 GLY A O 1
ATOM 1177 N N . TYR A 1 144 ? -8.680 9.091 13.194 1.00 94.12 144 TYR A N 1
ATOM 1178 C CA . TYR A 1 144 ? -7.976 7.817 13.352 1.00 94.12 144 TYR A CA 1
ATOM 1179 C C . TYR A 1 144 ? -7.293 7.737 14.721 1.00 94.12 144 TYR A C 1
ATOM 1181 O O . TYR A 1 144 ? -7.453 6.741 15.426 1.00 94.12 144 TYR A O 1
ATOM 1189 N N . ILE A 1 145 ? -6.577 8.795 15.119 1.00 92.94 145 ILE A N 1
ATOM 1190 C CA . ILE A 1 145 ? -5.871 8.866 16.406 1.00 92.94 145 ILE A CA 1
ATOM 1191 C C . ILE A 1 145 ? -6.862 8.729 17.566 1.00 92.94 145 ILE A C 1
ATOM 1193 O O . ILE A 1 145 ? -6.662 7.885 18.438 1.00 92.94 145 ILE A O 1
ATOM 1197 N N . VAL A 1 146 ? -7.962 9.487 17.545 1.00 92.62 146 VAL A N 1
ATOM 1198 C CA . VAL A 1 146 ? -9.015 9.416 18.571 1.00 92.62 146 VAL A CA 1
ATOM 1199 C C . VAL A 1 146 ? -9.585 8.000 18.658 1.00 92.62 146 VAL A C 1
ATOM 1201 O O . VAL A 1 146 ? -9.607 7.411 19.737 1.00 92.62 146 VAL A O 1
ATOM 1204 N N . LYS A 1 147 ? -9.959 7.394 17.522 1.00 90.56 147 LYS A N 1
ATOM 1205 C CA . LYS A 1 147 ? -10.458 6.010 17.483 1.00 90.56 147 LYS A CA 1
ATOM 1206 C C . LYS A 1 147 ? -9.425 5.008 18.013 1.00 90.56 147 LYS A C 1
ATOM 1208 O O . LYS A 1 147 ? -9.796 4.041 18.675 1.00 90.56 147 LYS A O 1
ATOM 1213 N N . ALA A 1 148 ? -8.141 5.213 17.728 1.00 89.56 148 ALA A N 1
ATOM 1214 C CA . ALA A 1 148 ? -7.070 4.344 18.198 1.00 89.56 148 ALA A CA 1
ATOM 1215 C C . ALA A 1 148 ? -6.848 4.453 19.715 1.00 89.56 148 ALA A C 1
ATOM 1217 O O . ALA A 1 148 ? -6.587 3.424 20.340 1.00 89.56 148 ALA A O 1
ATOM 1218 N N . LEU A 1 149 ? -6.974 5.657 20.286 1.00 89.62 149 LEU A N 1
ATOM 1219 C CA . LEU A 1 149 ? -6.856 5.922 21.724 1.00 89.62 149 LEU A CA 1
ATOM 1220 C C . LEU A 1 149 ? -8.053 5.381 22.512 1.00 89.62 149 LEU A C 1
ATOM 1222 O O . LEU A 1 149 ? -7.847 4.707 23.514 1.00 89.62 149 LEU A O 1
ATOM 1226 N N . LEU A 1 150 ? -9.283 5.567 22.021 1.00 91.12 150 LEU A N 1
ATOM 1227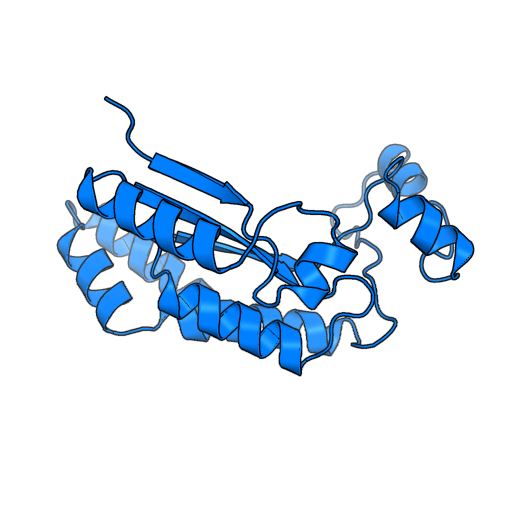 C CA . LEU A 1 150 ? -10.498 5.025 22.655 1.00 91.12 150 LEU A CA 1
ATOM 1228 C C . LEU A 1 150 ? -10.506 3.489 22.743 1.00 91.12 150 LEU A C 1
ATOM 1230 O O . LEU A 1 150 ? -11.217 2.914 23.559 1.00 91.12 150 LEU A O 1
ATOM 1234 N N . LYS A 1 151 ? -9.724 2.812 21.894 1.00 87.06 151 LYS A N 1
ATOM 1235 C CA . LYS A 1 151 ? -9.581 1.349 21.894 1.00 87.06 151 LYS A CA 1
ATOM 1236 C C . LYS A 1 151 ? -8.475 0.835 22.827 1.00 87.06 151 LYS A C 1
ATOM 1238 O O . LYS A 1 151 ? -8.330 -0.379 22.939 1.00 87.06 151 LYS A O 1
ATOM 1243 N N . VAL A 1 152 ? -7.679 1.708 23.449 1.00 91.38 152 VAL A N 1
ATOM 1244 C CA . VAL A 1 152 ? -6.585 1.308 24.350 1.00 91.38 152 VAL A CA 1
ATOM 1245 C C . VAL A 1 152 ? -7.157 0.719 25.634 1.00 91.38 152 VAL A C 1
ATOM 1247 O O . VAL A 1 152 ? -7.949 1.364 26.311 1.00 91.38 152 VAL A O 1
ATOM 1250 N N . ARG A 1 153 ? -6.713 -0.488 26.001 1.00 90.88 153 ARG A N 1
ATOM 1251 C CA . ARG A 1 153 ? -7.174 -1.178 27.220 1.00 90.88 153 ARG A CA 1
ATOM 1252 C C . ARG A 1 153 ? -6.133 -1.237 28.335 1.00 90.88 153 ARG A C 1
ATOM 1254 O O . ARG A 1 153 ? -6.441 -1.695 29.428 1.00 90.88 153 ARG A O 1
ATOM 1261 N N . SER A 1 154 ? -4.892 -0.819 28.073 1.00 93.06 154 SER A N 1
ATOM 1262 C CA . SER A 1 154 ? -3.829 -0.822 29.085 1.00 93.06 154 SER A CA 1
ATOM 1263 C C . SER A 1 154 ? -2.727 0.215 28.821 1.00 93.06 154 SER A C 1
ATOM 1265 O O . SER A 1 154 ? -2.463 0.557 27.661 1.00 93.06 154 SER A O 1
ATOM 1267 N N . PRO A 1 155 ? -1.991 0.650 29.864 1.00 91.12 155 PRO A N 1
ATOM 1268 C CA . PRO A 1 155 ? -0.823 1.524 29.708 1.00 91.12 155 PRO A CA 1
ATOM 1269 C C . PRO A 1 155 ? 0.271 0.927 28.806 1.00 91.12 155 PRO A C 1
ATOM 1271 O O . PRO A 1 155 ? 0.909 1.634 28.023 1.00 91.12 155 PRO A O 1
ATOM 1274 N N . GLY A 1 156 ? 0.471 -0.395 28.859 1.00 91.75 156 GLY A N 1
ATOM 1275 C CA . GLY A 1 156 ? 1.433 -1.094 28.001 1.00 91.75 156 GLY A CA 1
ATOM 1276 C C . GLY A 1 156 ? 1.033 -1.084 26.521 1.00 91.75 156 GLY A C 1
ATOM 1277 O O . GLY A 1 156 ? 1.882 -0.951 25.637 1.00 91.75 156 GLY A O 1
ATOM 1278 N N . GLU A 1 157 ? -0.264 -1.182 26.221 1.00 90.19 157 GLU A N 1
ATOM 1279 C CA . GLU A 1 157 ? -0.776 -0.997 24.862 1.00 90.19 157 GLU A CA 1
ATOM 1280 C C . GLU A 1 157 ? -0.581 0.442 24.375 1.00 90.19 157 GLU A C 1
ATOM 1282 O O . GLU A 1 157 ? -0.085 0.637 23.262 1.00 90.19 157 GLU A O 1
ATOM 1287 N N . LEU A 1 158 ? -0.881 1.435 25.218 1.00 90.56 158 LEU A N 1
ATOM 1288 C CA . LEU A 1 158 ? -0.659 2.846 24.904 1.00 90.56 158 LEU A CA 1
ATOM 1289 C C . LEU A 1 158 ? 0.804 3.109 24.523 1.00 90.56 158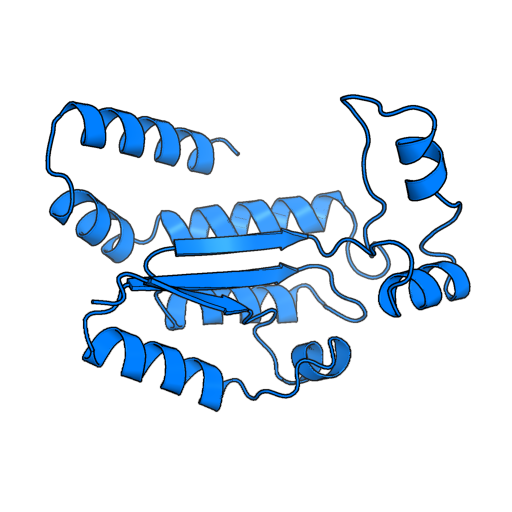 LEU A C 1
ATOM 1291 O O . LEU A 1 158 ? 1.077 3.653 23.453 1.00 90.56 158 LEU A O 1
ATOM 1295 N N . LYS A 1 159 ? 1.753 2.636 25.343 1.00 91.81 159 LYS A N 1
ATOM 1296 C CA . LYS A 1 159 ? 3.197 2.773 25.088 1.00 91.81 159 LYS A CA 1
ATOM 1297 C C . LYS A 1 159 ? 3.607 2.167 23.741 1.00 91.81 159 LYS A C 1
ATOM 1299 O O . LYS A 1 159 ? 4.377 2.778 22.999 1.00 91.81 159 LYS A O 1
ATOM 1304 N N . ARG A 1 160 ? 3.083 0.983 23.391 1.00 88.94 160 ARG A N 1
ATOM 1305 C CA . ARG A 1 160 ? 3.353 0.332 22.093 1.00 88.94 160 ARG A CA 1
ATOM 1306 C C . ARG A 1 160 ? 2.797 1.141 20.922 1.00 88.94 160 ARG A C 1
ATOM 1308 O O . ARG A 1 160 ? 3.511 1.322 19.937 1.00 88.94 160 ARG A O 1
ATOM 1315 N N . LYS A 1 161 ? 1.568 1.658 21.032 1.00 89.12 161 LYS A N 1
ATOM 1316 C CA . LYS A 1 161 ? 0.947 2.488 19.987 1.00 89.12 161 LYS A CA 1
ATOM 1317 C C . LYS A 1 161 ? 1.679 3.813 19.794 1.00 89.12 161 LYS A C 1
ATOM 1319 O O . LYS A 1 161 ? 1.939 4.174 18.652 1.00 89.12 161 LYS A O 1
ATOM 1324 N N . ILE A 1 162 ? 2.086 4.485 20.875 1.00 89.81 162 ILE A N 1
ATOM 1325 C CA . ILE A 1 162 ? 2.897 5.712 20.804 1.00 89.81 162 ILE A CA 1
ATOM 1326 C C . ILE A 1 162 ? 4.228 5.426 20.102 1.00 89.81 162 ILE A C 1
ATOM 1328 O O . ILE A 1 162 ? 4.589 6.127 19.159 1.00 89.81 162 ILE A O 1
ATOM 1332 N N . LYS A 1 163 ? 4.930 4.350 20.490 1.00 90.62 163 LYS A N 1
ATOM 1333 C CA . LYS A 1 163 ? 6.190 3.948 19.844 1.00 90.62 163 LYS A CA 1
ATOM 1334 C C . LYS A 1 163 ? 6.004 3.664 18.349 1.00 90.62 163 LYS A C 1
ATOM 1336 O O . LYS A 1 163 ? 6.850 4.056 17.550 1.00 90.62 163 LYS A O 1
ATOM 1341 N N . ALA A 1 164 ? 4.919 2.989 17.964 1.00 86.88 164 ALA A N 1
ATOM 1342 C CA . ALA A 1 164 ? 4.602 2.721 16.562 1.00 86.88 164 ALA A CA 1
ATOM 1343 C C . ALA A 1 164 ? 4.267 4.009 15.787 1.00 86.88 164 ALA A C 1
ATOM 1345 O O . ALA A 1 164 ? 4.813 4.225 14.709 1.00 86.88 164 ALA A O 1
ATOM 1346 N N . GLY A 1 165 ? 3.443 4.894 16.356 1.00 87.44 165 GLY A N 1
ATOM 1347 C CA . GLY A 1 165 ? 3.104 6.186 15.753 1.00 87.44 165 GLY A CA 1
ATOM 1348 C C . GLY A 1 165 ? 4.331 7.076 15.547 1.00 87.44 165 GLY A C 1
ATOM 1349 O O . GLY A 1 165 ? 4.502 7.655 14.478 1.00 87.44 165 GLY A O 1
ATOM 1350 N N . TRP A 1 166 ? 5.245 7.108 16.519 1.00 88.25 166 TRP A N 1
ATOM 1351 C CA . TRP A 1 166 ? 6.495 7.859 16.399 1.00 88.25 166 TRP A CA 1
ATOM 1352 C C . TRP A 1 166 ? 7.404 7.327 15.284 1.00 88.25 166 TRP A C 1
ATOM 1354 O O . TRP A 1 166 ? 8.034 8.116 14.583 1.00 88.25 166 TRP A O 1
ATOM 1364 N N . LYS A 1 167 ? 7.432 6.005 15.056 1.00 86.88 167 LYS A N 1
ATOM 1365 C CA . LYS A 1 167 ? 8.138 5.422 13.903 1.00 86.88 167 LYS A CA 1
ATOM 1366 C C . LYS A 1 167 ? 7.540 5.877 12.573 1.00 86.88 167 LYS A C 1
ATOM 1368 O O . LYS A 1 167 ? 8.301 6.232 11.688 1.00 86.88 167 LYS A O 1
ATOM 1373 N N . VAL A 1 168 ? 6.211 5.914 12.445 1.00 84.50 168 VAL A N 1
ATOM 1374 C CA . VAL A 1 168 ? 5.540 6.378 11.214 1.00 84.50 168 VAL A CA 1
ATOM 1375 C C . VAL A 1 168 ? 5.848 7.850 10.925 1.00 84.50 168 VAL A C 1
ATOM 1377 O O . VAL A 1 168 ? 6.072 8.220 9.779 1.00 84.50 168 VAL A O 1
ATOM 1380 N N . LEU A 1 169 ? 5.907 8.700 11.954 1.00 81.44 169 LEU A N 1
ATOM 1381 C CA . LEU A 1 169 ? 6.240 10.120 11.783 1.00 81.44 169 LEU A CA 1
ATOM 1382 C C . LEU A 1 169 ? 7.704 10.354 11.384 1.00 81.44 169 LEU A C 1
ATOM 1384 O O . LEU A 1 169 ? 7.998 11.341 10.712 1.00 81.44 169 LEU A O 1
ATOM 1388 N N . ARG A 1 170 ? 8.606 9.455 11.787 1.00 82.06 170 ARG A N 1
ATOM 1389 C CA . ARG A 1 170 ? 10.045 9.524 11.495 1.00 82.06 170 ARG A CA 1
ATOM 1390 C C . ARG A 1 170 ? 10.480 8.745 10.255 1.00 82.06 170 ARG A C 1
ATOM 1392 O O . ARG A 1 170 ? 11.667 8.782 9.942 1.00 82.06 170 ARG A O 1
ATOM 1399 N N . TRP A 1 171 ? 9.561 8.019 9.624 1.00 71.81 171 TRP A N 1
ATOM 1400 C CA . TRP A 1 171 ? 9.827 7.296 8.386 1.00 71.81 171 TRP A CA 1
ATOM 1401 C C . TRP A 1 171 ? 10.084 8.257 7.230 1.00 71.81 171 TRP A C 1
ATOM 1403 O O . TRP A 1 171 ? 9.605 9.417 7.302 1.00 71.81 171 TRP A O 1
#

Solvent-accessible surface area (backbone atoms only — not comparable to full-atom values): 9975 Å² total; per-residue (Å²): 128,86,63,67,49,79,42,84,60,41,54,46,40,64,71,52,27,58,69,69,63,65,86,68,52,71,64,60,52,53,49,54,52,51,53,38,49,75,71,72,32,42,38,33,37,35,36,47,36,49,45,82,96,46,46,74,66,46,48,51,35,25,47,49,43,54,59,70,64,57,49,83,39,79,49,76,44,74,37,65,60,49,85,97,34,71,63,26,58,47,27,46,75,71,60,64,42,84,64,69,63,64,59,51,38,74,75,57,75,56,96,81,69,74,83,69,54,57,60,84,80,45,49,68,66,56,51,53,52,51,49,45,48,43,52,40,67,51,65,66,32,66,72,52,46,51,56,56,56,75,66,53,88,45,73,69,54,46,53,52,51,52,55,52,52,53,49,55,71,71,97

Organism: NCBI:txid412755

pLDDT: mean 94.89, std 4.08, range [71.81, 98.75]

Mean predicted aligned error: 3.64 Å

InterPro domains:
  IPR007197 Radical SAM [PF04055] (1-66)
  IPR007197 Radical SAM [PS51918] (1-120)
  IPR051198 Tetrapyrrole and bacteriochlorophyll biosynthesis methyltransferases [PTHR43409] (1-152)
  IPR058240 Radical SAM superfamily [SSF102114] (1-99)

Foldseek 3Di:
DAAEDEDAPAWLDVVVCVVVVVPDDLVVVLVVLVVCVVVVHAYEYEYEPQRPPGAPVRLVSRLVSCQVSLGLYYHYYYDFDDPPDPSVVVCVVVCQCVDPLVVVCVVPPDPPRDTRGNPPHHHPVRRVVSVLVSLCVRCVPPVSVVVCVVPDDDPVSVVVVVVVNVVSVVD

Secondary structure (DSSP, 8-state):
---EEEEEEE-SSHHHHHHTT----HHHHHHHHHHHHHTT-EEEEEEEES-TT--HHHHHHHHHHHHHH--SEEEEEE----TTSHHHHHHHHTTSS-S-HHHHHHHS--TT--PPP-TTSS-HHHHHHHHHHHHHHHHT-HHHHHHHHHT--SHHHHHHHHHHHHHHHH-